Protein AF-W0GUJ5-F1 (afdb_monomer_lite)

Structure (mmCIF, N/CA/C/O backbone):
data_AF-W0GUJ5-F1
#
_entry.id   AF-W0GUJ5-F1
#
loop_
_atom_site.group_PDB
_atom_site.id
_atom_site.type_symbol
_atom_site.label_atom_id
_atom_site.label_alt_id
_atom_site.label_comp_id
_atom_site.label_asym_id
_atom_site.label_entity_id
_atom_site.label_seq_id
_atom_site.pdbx_PDB_ins_code
_atom_site.Cartn_x
_atom_site.Cartn_y
_atom_site.Cartn_z
_atom_site.occupancy
_atom_site.B_iso_or_equiv
_atom_site.auth_seq_id
_atom_site.auth_comp_id
_atom_site.auth_asym_id
_atom_site.auth_atom_id
_atom_site.pdbx_PDB_model_num
ATOM 1 N N . MET A 1 1 ? 16.726 22.205 -25.125 1.00 58.41 1 MET A N 1
ATOM 2 C CA . MET A 1 1 ? 15.679 21.428 -24.420 1.00 58.41 1 MET A CA 1
ATOM 3 C C . MET A 1 1 ? 15.627 19.954 -24.867 1.00 58.41 1 MET A C 1
ATOM 5 O O . MET A 1 1 ? 14.559 19.373 -24.847 1.00 58.41 1 MET A O 1
ATOM 9 N N . GLY A 1 2 ? 16.746 19.322 -25.270 1.00 68.81 2 GLY A N 1
ATOM 10 C CA . GLY A 1 2 ? 16.693 18.019 -25.968 1.00 68.81 2 GLY A CA 1
ATOM 11 C C . GLY A 1 2 ? 17.138 16.788 -25.172 1.00 68.81 2 GLY A C 1
ATOM 12 O O . GLY A 1 2 ? 16.522 15.745 -25.309 1.00 68.81 2 GLY A O 1
ATOM 13 N N . LYS A 1 3 ? 18.183 16.897 -24.342 1.00 72.19 3 LYS A N 1
ATOM 14 C CA . LYS A 1 3 ? 18.785 15.728 -23.678 1.00 72.19 3 LYS A CA 1
ATOM 15 C C . LYS A 1 3 ? 18.295 15.538 -22.239 1.00 72.19 3 LYS A C 1
ATOM 17 O O . LYS A 1 3 ? 17.696 14.525 -21.942 1.00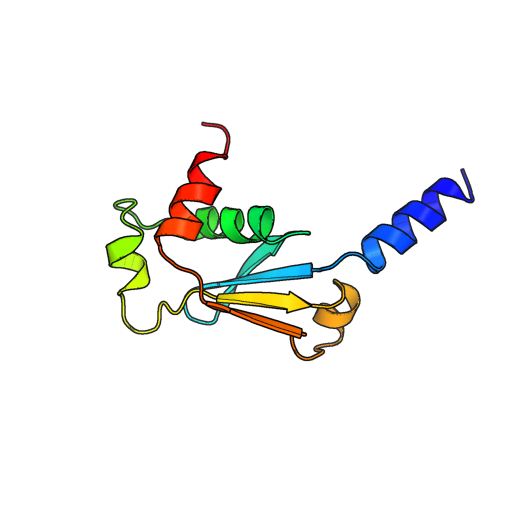 72.19 3 LYS A O 1
ATOM 22 N N . LEU A 1 4 ? 18.392 16.579 -21.407 1.00 69.88 4 LEU A N 1
ATOM 23 C CA . LEU A 1 4 ? 17.904 16.556 -20.015 1.00 69.88 4 LEU A CA 1
ATOM 24 C C . LEU A 1 4 ? 16.416 16.183 -19.885 1.00 69.88 4 LEU A C 1
ATOM 26 O O . LEU A 1 4 ? 16.039 15.497 -18.950 1.00 69.88 4 LEU A O 1
ATOM 30 N N . HIS A 1 5 ? 15.574 16.613 -20.829 1.00 72.94 5 HIS A N 1
ATOM 31 C CA . HIS A 1 5 ? 14.149 16.267 -20.823 1.00 72.94 5 HIS A CA 1
ATOM 32 C C . HIS A 1 5 ? 13.897 14.813 -21.253 1.00 72.94 5 HIS A C 1
ATOM 34 O O . HIS A 1 5 ? 12.939 14.202 -20.797 1.00 72.94 5 HIS A O 1
ATOM 40 N N . GLN A 1 6 ? 14.724 14.255 -22.144 1.00 68.69 6 GLN A N 1
ATOM 41 C CA . GLN A 1 6 ? 14.625 12.842 -22.522 1.00 68.69 6 GLN A CA 1
ATOM 42 C C . GLN A 1 6 ? 15.167 11.943 -21.416 1.00 68.69 6 GLN A C 1
ATOM 44 O O . GLN A 1 6 ? 14.535 10.943 -21.110 1.00 68.69 6 GLN A O 1
ATOM 49 N N . ASP A 1 7 ? 16.277 12.334 -20.791 1.00 72.12 7 ASP A N 1
ATOM 50 C CA . ASP A 1 7 ? 16.888 11.596 -19.687 1.00 72.12 7 ASP A CA 1
ATOM 51 C C . ASP A 1 7 ? 15.931 11.541 -18.481 1.00 72.12 7 ASP A C 1
ATOM 53 O O . ASP A 1 7 ? 15.658 10.455 -17.985 1.00 72.12 7 ASP A O 1
ATOM 57 N N . LEU A 1 8 ? 15.308 12.667 -18.098 1.00 68.50 8 LEU A N 1
ATOM 58 C CA . LEU A 1 8 ? 14.303 12.702 -17.023 1.00 68.50 8 LEU A CA 1
ATOM 59 C C . LEU A 1 8 ? 13.055 11.865 -17.356 1.00 68.50 8 LEU A C 1
ATOM 61 O O . LEU A 1 8 ? 12.488 11.208 -16.493 1.00 68.50 8 LEU A O 1
ATOM 65 N N . PHE A 1 9 ? 12.624 11.871 -18.619 1.00 65.75 9 PHE A N 1
ATOM 66 C CA . PHE A 1 9 ? 11.482 11.071 -19.067 1.00 65.75 9 PHE A CA 1
ATOM 67 C C . PHE A 1 9 ? 11.790 9.565 -19.092 1.00 65.75 9 PHE A C 1
ATOM 69 O O . PHE A 1 9 ? 10.926 8.754 -18.772 1.00 65.75 9 PHE A O 1
ATOM 76 N N . LEU A 1 10 ? 13.018 9.184 -19.457 1.00 65.94 10 LEU A N 1
ATOM 77 C CA . LEU A 1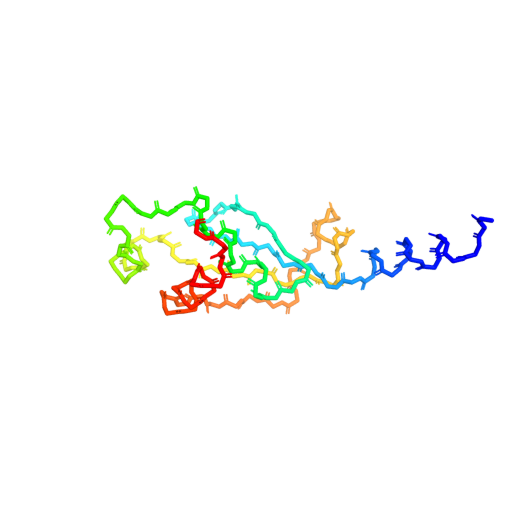 10 ? 13.503 7.804 -19.381 1.00 65.94 10 LEU A CA 1
ATOM 78 C C . LEU A 1 10 ? 13.646 7.342 -17.930 1.00 65.94 10 LEU A C 1
ATOM 80 O O . LEU A 1 10 ? 13.294 6.208 -17.631 1.00 65.94 10 LEU A O 1
ATOM 84 N N . GLU A 1 11 ? 14.114 8.213 -17.040 1.00 62.94 11 GLU A N 1
ATOM 85 C CA . GLU A 1 11 ? 14.247 7.924 -15.611 1.00 62.94 11 GLU A CA 1
ATOM 86 C C . GLU A 1 11 ? 12.878 7.701 -14.953 1.00 62.94 11 GLU A C 1
ATOM 88 O O . GLU A 1 11 ? 12.706 6.706 -14.261 1.00 62.94 11 GLU A O 1
ATOM 93 N N . LEU A 1 12 ? 11.866 8.513 -15.284 1.00 64.56 12 LEU A N 1
ATOM 94 C CA . LEU A 1 12 ? 10.478 8.299 -14.840 1.00 64.56 12 LEU A CA 1
ATOM 95 C C . LEU A 1 12 ? 9.833 7.024 -15.415 1.00 64.56 12 LEU A C 1
ATOM 97 O O . LEU A 1 12 ? 8.955 6.441 -14.791 1.00 64.56 12 LEU A O 1
ATOM 101 N N . LYS A 1 13 ? 10.242 6.571 -16.607 1.00 64.81 13 LYS A N 1
ATOM 102 C CA . LYS A 1 13 ? 9.777 5.289 -17.176 1.00 64.81 13 LYS A CA 1
ATOM 103 C C . LYS A 1 13 ? 10.475 4.067 -16.581 1.00 64.81 13 LYS A C 1
ATOM 105 O O . LYS A 1 13 ? 10.001 2.950 -16.768 1.00 64.81 13 LYS A O 1
ATOM 110 N N . MET A 1 14 ? 11.611 4.270 -15.924 1.00 72.69 14 MET A N 1
ATOM 111 C CA . MET A 1 14 ? 12.468 3.218 -15.375 1.00 72.69 14 MET A CA 1
ATOM 112 C C . MET A 1 14 ? 12.464 3.195 -13.841 1.00 72.69 14 MET A C 1
ATOM 114 O O . MET A 1 14 ? 13.091 2.310 -13.262 1.00 72.69 14 MET A O 1
ATOM 118 N N . SER A 1 15 ? 11.814 4.162 -13.188 1.00 82.06 15 SER A N 1
ATOM 119 C CA . SER A 1 15 ? 11.626 4.166 -11.740 1.00 82.06 15 SER A CA 1
ATOM 120 C C . SER A 1 15 ? 10.657 3.064 -11.339 1.00 82.06 15 SER A C 1
ATOM 122 O O . SER A 1 15 ? 9.727 2.754 -12.086 1.00 82.06 15 SER A O 1
ATOM 124 N N . GLU A 1 16 ? 10.875 2.495 -10.155 1.00 94.12 16 GLU A N 1
ATOM 125 C CA . GLU A 1 16 ? 9.958 1.521 -9.568 1.00 94.12 16 GLU A CA 1
ATOM 126 C C . GLU A 1 16 ? 8.543 2.110 -9.456 1.00 94.12 16 GLU A C 1
ATOM 128 O O . GLU A 1 16 ? 8.356 3.327 -9.395 1.00 94.12 16 GLU A O 1
ATOM 133 N N . PHE A 1 17 ? 7.547 1.230 -9.477 1.00 97.00 17 PHE A N 1
ATOM 134 C CA . PHE A 1 17 ? 6.140 1.601 -9.361 1.00 97.00 17 PHE A CA 1
ATOM 135 C C . PHE A 1 17 ? 5.474 0.728 -8.305 1.00 97.00 17 PHE A C 1
ATOM 137 O O . PHE A 1 17 ? 5.715 -0.481 -8.266 1.00 97.00 17 PHE A O 1
ATOM 144 N N . PHE A 1 18 ? 4.660 1.335 -7.453 1.00 98.44 18 PHE A N 1
ATOM 145 C CA . PHE A 1 18 ? 4.024 0.677 -6.322 1.00 98.44 18 PHE A CA 1
ATOM 146 C C . PHE A 1 18 ? 2.519 0.929 -6.380 1.00 98.44 18 PHE A C 1
ATOM 148 O O . PHE A 1 18 ? 2.086 2.066 -6.248 1.00 98.44 18 PHE A O 1
ATOM 155 N N . GLU A 1 19 ? 1.729 -0.128 -6.555 1.00 98.50 19 GLU A N 1
ATOM 156 C CA . GLU A 1 19 ? 0.264 -0.061 -6.524 1.00 98.50 19 GLU A CA 1
ATOM 157 C C . GLU A 1 19 ? -0.233 -0.425 -5.121 1.00 98.50 19 GLU A C 1
ATOM 159 O O . GLU A 1 19 ? 0.148 -1.467 -4.576 1.00 98.50 19 GLU A O 1
ATOM 164 N N . ALA A 1 20 ? -1.099 0.404 -4.543 1.00 98.62 20 ALA A N 1
ATOM 165 C CA . ALA A 1 20 ? -1.775 0.127 -3.286 1.00 98.62 20 ALA A CA 1
ATOM 166 C C . ALA A 1 20 ? -3.118 -0.562 -3.524 1.00 98.62 20 ALA A C 1
ATOM 168 O O . ALA A 1 20 ? -3.979 -0.046 -4.233 1.00 98.62 20 ALA A O 1
ATOM 169 N N . ILE A 1 21 ? -3.312 -1.713 -2.882 1.00 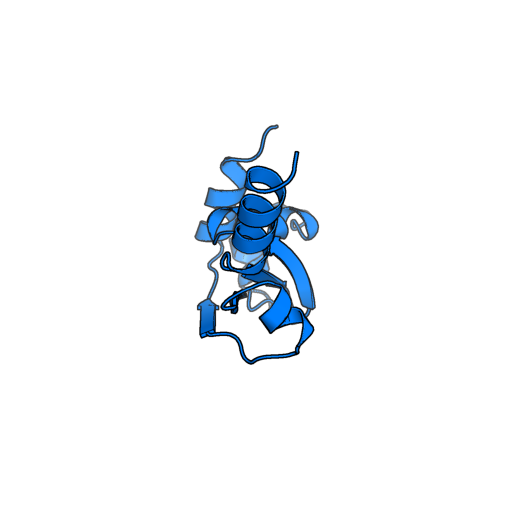98.50 21 ILE A N 1
ATOM 170 C CA . ILE A 1 21 ? -4.501 -2.548 -3.031 1.00 98.50 21 ILE A CA 1
ATOM 171 C C . ILE A 1 21 ? -5.249 -2.644 -1.696 1.00 98.50 21 ILE A C 1
ATOM 173 O O . ILE A 1 21 ? -4.666 -2.995 -0.671 1.00 98.50 21 ILE A O 1
ATOM 177 N N . TRP A 1 22 ? -6.560 -2.409 -1.719 1.00 97.56 22 TRP A N 1
ATOM 178 C CA . TRP A 1 22 ? -7.478 -2.539 -0.583 1.00 97.56 22 TRP A CA 1
ATOM 179 C C . TRP A 1 22 ? -8.696 -3.362 -1.007 1.00 97.56 22 TRP A C 1
ATOM 181 O O . TRP A 1 22 ? -9.298 -3.080 -2.039 1.00 97.56 22 TRP A O 1
ATOM 191 N N . HIS A 1 23 ? -9.061 -4.401 -0.250 1.00 95.94 23 HIS A N 1
ATOM 192 C CA . HIS A 1 23 ? -10.130 -5.342 -0.633 1.00 95.94 23 HIS A CA 1
ATOM 193 C C . HIS A 1 23 ? -9.993 -5.928 -2.053 1.00 95.94 23 HIS A C 1
ATOM 195 O O . HIS A 1 23 ? -10.981 -6.222 -2.727 1.00 95.94 23 HIS A O 1
ATOM 201 N N . GLY A 1 24 ? -8.753 -6.118 -2.512 1.00 96.00 24 GLY A N 1
ATOM 202 C CA . GLY A 1 24 ? -8.458 -6.636 -3.849 1.00 96.00 24 GLY A CA 1
ATOM 203 C C . GLY A 1 24 ? -8.619 -5.622 -4.988 1.00 96.00 24 GLY A C 1
ATOM 204 O O . GLY A 1 24 ? -8.469 -6.011 -6.144 1.00 96.00 24 GLY A O 1
ATOM 205 N N . GLU A 1 25 ? -8.887 -4.349 -4.687 1.00 96.50 25 GLU A N 1
ATOM 206 C CA . GLU A 1 25 ? -8.988 -3.266 -5.669 1.00 96.50 25 GLU A CA 1
ATOM 207 C C . GLU A 1 25 ? -7.852 -2.250 -5.498 1.00 96.50 25 GLU A C 1
ATOM 209 O O . GLU A 1 25 ? -7.436 -1.954 -4.379 1.00 96.50 25 GLU A O 1
ATOM 214 N N . GLY A 1 26 ? -7.360 -1.706 -6.614 1.00 97.12 26 GLY A N 1
ATOM 215 C CA . GLY A 1 26 ? -6.386 -0.613 -6.609 1.00 97.12 26 GLY A CA 1
ATOM 216 C C . GLY A 1 26 ? -6.996 0.685 -6.090 1.00 97.12 26 GLY A C 1
ATOM 217 O O . GLY A 1 26 ? -8.043 1.118 -6.577 1.00 97.12 26 GLY A O 1
ATOM 218 N N . VAL A 1 27 ? -6.356 1.298 -5.093 1.00 97.75 27 VAL A N 1
ATOM 219 C CA . VAL A 1 27 ? -6.812 2.549 -4.455 1.00 97.75 27 VAL A CA 1
ATOM 220 C C . VAL A 1 27 ? -5.904 3.743 -4.735 1.00 97.75 27 VAL A C 1
ATOM 222 O O . VAL A 1 27 ? -6.265 4.876 -4.413 1.00 97.75 27 VAL A O 1
ATOM 225 N N . GLY A 1 28 ? -4.753 3.504 -5.358 1.00 97.69 28 GLY A N 1
ATOM 226 C CA . GLY A 1 28 ? -3.794 4.517 -5.778 1.00 97.69 28 GLY A CA 1
ATOM 227 C C . GLY A 1 28 ? -2.380 3.952 -5.839 1.00 97.69 28 GLY A C 1
ATOM 228 O O . GLY A 1 28 ? -2.164 2.770 -5.581 1.00 97.69 28 GLY A O 1
ATOM 229 N N . ASP A 1 29 ? -1.423 4.811 -6.163 1.00 97.25 29 ASP A N 1
ATOM 230 C CA . ASP A 1 29 ? -0.053 4.413 -6.468 1.00 97.25 29 ASP A CA 1
ATOM 231 C C . ASP A 1 29 ? 0.999 5.346 -5.853 1.00 97.25 29 ASP A C 1
ATOM 233 O O . ASP A 1 29 ? 0.677 6.386 -5.275 1.00 97.25 29 ASP A O 1
ATOM 237 N N . GLY A 1 30 ? 2.265 4.946 -5.970 1.00 96.38 30 GLY A N 1
ATOM 238 C CA . GLY A 1 30 ? 3.422 5.756 -5.611 1.00 96.38 30 GLY A CA 1
ATOM 239 C C . GLY A 1 30 ? 4.694 5.343 -6.352 1.00 96.38 30 GLY A C 1
ATOM 240 O O . GLY A 1 30 ? 4.832 4.213 -6.833 1.00 96.38 30 GLY A O 1
ATOM 241 N N . GLY A 1 31 ? 5.650 6.270 -6.430 1.00 94.94 31 GLY A N 1
ATOM 242 C CA . GLY A 1 31 ? 7.003 6.015 -6.935 1.00 94.94 31 GLY A CA 1
ATOM 243 C C . GLY A 1 31 ? 7.906 5.301 -5.924 1.00 94.94 31 GLY A C 1
ATOM 244 O O . GLY A 1 31 ? 8.963 4.785 -6.289 1.00 94.94 31 GLY A O 1
ATOM 245 N N . ASP A 1 32 ? 7.486 5.244 -4.660 1.00 96.00 32 ASP A N 1
ATOM 246 C CA . ASP A 1 32 ? 8.102 4.459 -3.598 1.00 96.00 32 ASP A CA 1
ATOM 247 C C . ASP A 1 32 ? 7.049 3.895 -2.624 1.00 96.00 32 ASP A C 1
ATOM 249 O O . ASP A 1 32 ? 5.847 4.147 -2.742 1.00 96.00 32 ASP A O 1
ATOM 253 N N . LEU A 1 33 ? 7.509 3.091 -1.661 1.00 97.69 33 LEU A N 1
ATOM 254 C CA . LEU A 1 33 ? 6.638 2.454 -0.674 1.00 97.69 33 LEU A CA 1
ATOM 255 C C . LEU A 1 33 ? 5.931 3.467 0.244 1.00 97.69 33 LEU A C 1
ATOM 257 O O . LEU A 1 33 ? 4.801 3.212 0.649 1.00 97.69 33 LEU A O 1
ATOM 261 N N . GLU A 1 34 ? 6.581 4.575 0.610 1.00 97.94 34 GLU A N 1
ATOM 262 C CA . GLU A 1 34 ? 5.991 5.574 1.509 1.00 97.94 34 GLU A CA 1
ATOM 263 C C . GLU A 1 34 ? 4.845 6.308 0.808 1.00 97.94 34 GLU A C 1
ATOM 265 O O . GLU A 1 34 ? 3.755 6.414 1.373 1.00 97.94 34 GLU A O 1
ATOM 270 N N . GLU A 1 35 ? 5.059 6.736 -0.438 1.00 97.19 35 GLU A N 1
ATOM 271 C CA . GLU A 1 35 ? 4.030 7.381 -1.256 1.00 97.19 35 GLU A CA 1
ATOM 272 C C . GLU A 1 35 ? 2.847 6.434 -1.518 1.00 97.19 35 GLU A C 1
ATOM 274 O O . GLU A 1 35 ? 1.694 6.808 -1.299 1.00 97.19 35 GLU A O 1
ATOM 279 N N . ALA A 1 36 ? 3.107 5.169 -1.864 1.00 98.38 36 ALA A N 1
ATOM 280 C CA . ALA A 1 36 ? 2.038 4.192 -2.071 1.00 98.38 36 ALA A CA 1
ATOM 281 C C . ALA A 1 36 ? 1.239 3.905 -0.785 1.00 98.38 36 ALA A C 1
ATOM 283 O O . ALA A 1 36 ? 0.019 3.749 -0.827 1.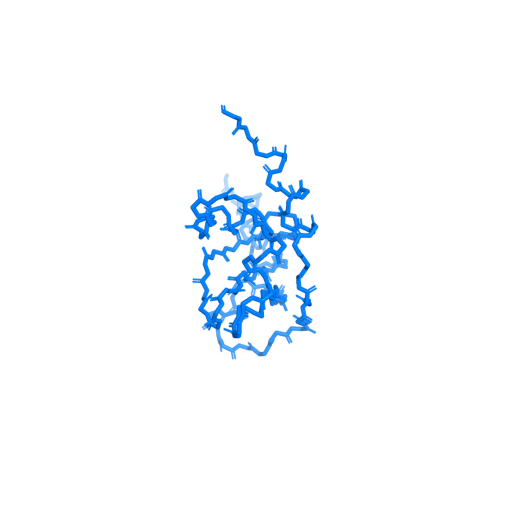00 98.38 36 ALA A O 1
ATOM 284 N N . LEU A 1 37 ? 1.882 3.885 0.389 1.00 98.62 37 LEU A N 1
ATOM 285 C CA . LEU A 1 37 ? 1.173 3.750 1.668 1.00 98.62 37 LEU A CA 1
ATOM 286 C C . LEU A 1 37 ? 0.272 4.957 1.971 1.00 98.62 37 LEU A C 1
ATOM 288 O O . LEU A 1 37 ? -0.758 4.807 2.631 1.00 98.62 37 LEU A O 1
ATOM 292 N N . GLN A 1 38 ? 0.612 6.149 1.482 1.00 98.19 38 GLN A N 1
ATOM 293 C CA . GLN A 1 38 ? -0.235 7.331 1.646 1.00 98.19 38 GLN A CA 1
ATOM 294 C C . GLN A 1 38 ? -1.521 7.251 0.808 1.00 98.19 38 GLN A C 1
ATOM 296 O O . GLN A 1 38 ? -2.525 7.854 1.196 1.00 98.19 38 GLN A O 1
ATOM 301 N N . ALA A 1 39 ? -1.548 6.457 -0.270 1.00 98.19 39 ALA A N 1
ATOM 302 C CA . ALA A 1 39 ? -2.735 6.268 -1.108 1.00 98.19 39 ALA A CA 1
ATOM 303 C C . ALA A 1 39 ? -3.939 5.685 -0.342 1.00 98.19 39 ALA A C 1
ATOM 305 O O . ALA A 1 39 ? -5.088 5.993 -0.667 1.00 98.19 39 ALA A O 1
ATOM 306 N N . TYR A 1 40 ? -3.709 4.943 0.750 1.00 97.75 40 TYR A N 1
ATOM 307 C CA . TYR A 1 40 ? -4.783 4.449 1.623 1.00 97.75 40 TYR A CA 1
ATOM 308 C C . TYR A 1 40 ? -5.641 5.569 2.236 1.00 97.75 40 TYR A C 1
ATOM 310 O O . TYR A 1 40 ? -6.760 5.307 2.680 1.00 97.75 40 TYR A O 1
ATOM 318 N N . VAL A 1 41 ? -5.198 6.835 2.209 1.00 96.00 41 VAL A N 1
ATOM 319 C CA . VAL A 1 41 ? -6.036 7.985 2.593 1.00 96.00 41 VAL A CA 1
ATOM 320 C C . VAL A 1 41 ? -7.356 8.036 1.813 1.00 96.00 41 VAL A C 1
ATOM 322 O O . VAL A 1 41 ? -8.364 8.487 2.357 1.00 96.00 41 VAL A O 1
ATOM 325 N N . ALA A 1 42 ? -7.372 7.539 0.570 1.00 95.62 42 ALA A N 1
ATOM 326 C CA . ALA A 1 42 ? -8.551 7.509 -0.293 1.00 95.62 42 ALA A CA 1
ATOM 327 C C . ALA A 1 42 ? -9.674 6.613 0.254 1.00 95.62 42 ALA A C 1
ATOM 329 O O . ALA A 1 42 ? -10.849 6.865 -0.008 1.00 95.62 42 ALA A O 1
ATOM 330 N N . VAL A 1 43 ? -9.314 5.600 1.045 1.00 94.44 43 VAL A N 1
ATOM 331 C CA . VAL A 1 43 ? -10.231 4.618 1.643 1.00 94.44 43 VAL A CA 1
ATOM 332 C C . VAL A 1 43 ? -10.232 4.688 3.167 1.00 94.44 43 VAL A C 1
ATOM 334 O O . VAL A 1 43 ? -10.559 3.714 3.843 1.00 94.44 43 VAL A O 1
ATOM 337 N N . LYS A 1 44 ? -9.859 5.848 3.720 1.00 89.94 44 LYS A N 1
ATOM 338 C CA . LYS A 1 44 ? -9.797 6.067 5.163 1.00 89.94 44 LYS A CA 1
ATOM 339 C C . LYS A 1 44 ? -11.104 5.613 5.844 1.00 89.94 44 LYS A C 1
ATOM 341 O O . LYS A 1 44 ? -12.170 6.106 5.468 1.00 89.94 44 LYS A O 1
ATOM 346 N N . PRO A 1 45 ? -11.037 4.738 6.866 1.00 89.50 45 PRO A N 1
ATOM 347 C CA . PRO A 1 45 ? -12.223 4.282 7.582 1.00 89.50 45 PRO A CA 1
ATOM 348 C C . PRO A 1 45 ? -12.905 5.444 8.313 1.00 89.50 45 PRO A C 1
ATOM 350 O O . PRO A 1 45 ? -12.238 6.381 8.759 1.00 89.50 45 PRO A O 1
ATOM 353 N N . GLU A 1 46 ? -14.231 5.369 8.472 1.00 83.38 46 GLU A N 1
ATOM 354 C CA . GLU A 1 46 ? -15.039 6.443 9.075 1.00 83.38 46 GLU A CA 1
ATOM 355 C C . GLU A 1 46 ? -14.561 6.821 10.486 1.00 83.38 46 GLU A C 1
ATOM 357 O O . GLU A 1 46 ? -14.451 8.005 10.809 1.00 83.38 46 GLU A O 1
ATOM 362 N N . GLU A 1 47 ? -14.206 5.826 11.304 1.00 83.56 47 GLU A N 1
ATOM 363 C CA . GLU A 1 47 ? -13.690 6.033 12.665 1.00 83.56 47 GLU A CA 1
ATOM 364 C C . GLU A 1 47 ? -12.174 6.295 12.706 1.00 83.56 47 GLU A C 1
ATOM 366 O O . GLU A 1 47 ? -11.621 6.631 13.752 1.00 83.56 47 GLU A O 1
ATOM 371 N N . GLY A 1 48 ? -11.480 6.175 11.569 1.00 85.62 48 GLY A N 1
ATOM 372 C CA . GLY A 1 48 ? -10.025 6.313 11.485 1.00 85.62 48 GLY A CA 1
ATOM 373 C C . GLY A 1 48 ? -9.233 5.170 12.134 1.00 85.62 48 GLY A C 1
ATOM 374 O O . GLY A 1 48 ? -8.008 5.269 12.201 1.00 85.62 48 GLY A O 1
ATOM 375 N N . ASP A 1 49 ? -9.894 4.103 12.594 1.00 93.75 49 ASP A N 1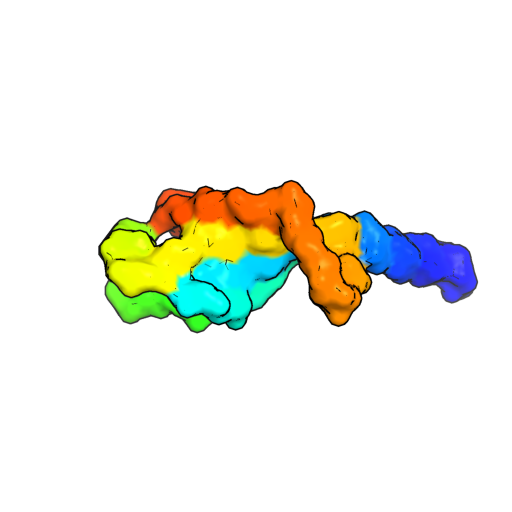
ATOM 376 C CA . ASP A 1 49 ? -9.246 2.935 13.192 1.00 93.75 49 ASP A CA 1
ATOM 377 C C . ASP A 1 49 ? -8.764 1.958 12.109 1.00 93.75 49 ASP A C 1
ATOM 379 O O . ASP A 1 49 ? -9.497 1.103 11.606 1.00 93.75 49 ASP A O 1
ATOM 383 N N . TRP A 1 50 ? -7.489 2.087 11.743 1.00 95.38 50 TRP A N 1
ATOM 384 C CA . TRP A 1 50 ? -6.849 1.182 10.792 1.00 95.38 50 TRP A CA 1
ATOM 385 C C . TRP A 1 50 ? -6.627 -0.226 11.343 1.00 95.38 50 TRP A C 1
ATOM 387 O O . TRP A 1 50 ? -6.494 -1.156 10.550 1.00 95.38 50 TRP A O 1
ATOM 397 N N . VAL A 1 51 ? -6.567 -0.412 12.667 1.00 96.06 51 VAL A N 1
ATOM 398 C CA . VAL A 1 51 ? -6.416 -1.744 13.271 1.00 96.06 51 VAL A CA 1
ATOM 399 C C . VAL A 1 51 ? -7.685 -2.549 13.037 1.00 96.06 51 VAL A C 1
ATOM 401 O O . VAL A 1 51 ? -7.599 -3.680 12.563 1.00 96.06 51 VAL A O 1
ATOM 404 N N . GLU A 1 52 ? -8.847 -1.958 13.314 1.00 95.38 52 GLU A N 1
ATOM 405 C CA . GLU A 1 52 ? -10.136 -2.589 13.037 1.00 95.38 52 GLU A CA 1
ATOM 406 C C . GLU A 1 52 ? -10.356 -2.777 11.533 1.00 95.38 52 GLU A C 1
ATOM 408 O O . GLU A 1 52 ? -10.686 -3.882 11.099 1.00 95.38 52 GLU A O 1
ATOM 413 N N . ALA A 1 53 ? -10.091 -1.745 10.723 1.00 95.12 53 ALA A N 1
ATOM 414 C CA . ALA A 1 53 ? -10.281 -1.820 9.276 1.00 95.12 53 ALA A CA 1
ATOM 415 C C . ALA A 1 53 ? -9.446 -2.939 8.630 1.00 95.12 53 ALA A C 1
ATOM 417 O O . ALA A 1 53 ? -9.969 -3.707 7.829 1.00 95.12 53 ALA A O 1
ATOM 418 N N . CYS A 1 54 ? -8.167 -3.084 9.001 1.00 95.75 54 CYS A N 1
ATOM 419 C CA . CYS A 1 54 ? -7.308 -4.142 8.455 1.00 95.75 54 CYS A CA 1
ATOM 420 C C . CYS A 1 54 ? -7.660 -5.544 8.981 1.00 95.75 54 CYS A C 1
ATOM 422 O O . CYS A 1 54 ? -7.253 -6.533 8.379 1.00 95.75 54 CYS A O 1
ATOM 424 N N . ALA A 1 55 ? -8.373 -5.649 10.107 1.00 94.75 55 ALA A N 1
ATOM 425 C CA . ALA A 1 55 ? -8.831 -6.926 10.650 1.00 94.75 55 ALA A CA 1
ATOM 426 C C . ALA A 1 55 ? -10.126 -7.430 9.988 1.00 94.75 55 ALA A C 1
ATOM 428 O O . ALA A 1 55 ? -10.518 -8.578 10.219 1.00 94.75 55 ALA A O 1
ATOM 429 N N . ALA A 1 56 ? -10.798 -6.594 9.190 1.00 94.00 56 ALA A N 1
ATOM 430 C CA . ALA A 1 56 ? -11.995 -6.984 8.462 1.00 94.00 56 ALA A CA 1
ATOM 431 C C . ALA A 1 56 ? -11.686 -8.084 7.433 1.00 94.00 56 ALA A C 1
ATOM 433 O O . ALA A 1 56 ? -10.647 -8.083 6.770 1.00 94.00 56 ALA A O 1
ATOM 434 N N . GLU A 1 57 ? -12.611 -9.035 7.289 1.00 93.69 57 GLU A N 1
ATOM 435 C CA . GLU A 1 57 ? -12.462 -10.136 6.340 1.00 93.69 57 GLU A CA 1
ATOM 436 C C . GLU A 1 57 ? -12.303 -9.600 4.910 1.00 93.69 57 GLU A C 1
ATOM 438 O O . GLU A 1 57 ? -13.129 -8.827 4.420 1.00 93.69 57 GLU A O 1
ATOM 443 N N . GLY A 1 58 ? -11.222 -10.020 4.249 1.00 92.31 58 GLY A N 1
ATOM 444 C CA . GLY A 1 58 ? -10.903 -9.624 2.884 1.00 92.31 58 GLY A CA 1
ATOM 445 C C . GLY A 1 58 ? -10.342 -8.212 2.733 1.00 92.31 58 GLY A C 1
ATOM 446 O O . GLY A 1 58 ? -10.201 -7.788 1.595 1.00 92.31 58 GLY A O 1
ATOM 447 N N . ALA A 1 59 ? -10.027 -7.484 3.815 1.00 93.44 59 ALA A N 1
ATOM 448 C CA . ALA A 1 59 ? -9.342 -6.193 3.708 1.00 93.44 59 ALA A CA 1
ATOM 449 C C . ALA A 1 59 ? -7.956 -6.343 3.064 1.00 93.44 59 ALA A C 1
ATOM 451 O O . ALA A 1 59 ? -7.632 -5.585 2.150 1.00 93.44 59 ALA A O 1
ATOM 452 N N . ASP A 1 60 ? -7.190 -7.339 3.535 1.00 95.50 60 ASP A N 1
ATOM 453 C CA . ASP A 1 60 ? -5.896 -7.812 3.017 1.00 95.50 60 ASP A CA 1
ATOM 454 C C . ASP A 1 60 ? -5.064 -6.729 2.296 1.00 95.50 60 ASP A C 1
ATOM 456 O O . ASP A 1 60 ? -4.723 -6.896 1.119 1.00 95.50 60 ASP A O 1
ATOM 460 N N . PRO A 1 61 ? -4.743 -5.605 2.973 1.00 97.88 61 PRO A N 1
ATOM 461 C CA . PRO A 1 61 ? -4.019 -4.511 2.348 1.00 97.88 61 PRO A CA 1
ATOM 462 C C . PRO A 1 61 ? -2.646 -4.991 1.882 1.00 97.88 61 PRO A C 1
ATOM 464 O O . PRO A 1 61 ? -1.888 -5.636 2.621 1.00 97.88 61 PRO A O 1
ATOM 467 N N . VAL A 1 62 ? -2.307 -4.666 0.642 1.00 98.62 62 VAL A N 1
ATOM 468 C CA . VAL A 1 62 ? -1.053 -5.089 0.021 1.00 98.62 62 VAL A CA 1
ATOM 469 C C . VAL A 1 62 ? -0.531 -3.987 -0.888 1.00 98.62 62 VAL A C 1
ATOM 471 O O . VAL A 1 62 ? -1.303 -3.289 -1.540 1.00 98.62 62 VAL A O 1
ATOM 474 N N . ILE A 1 63 ? 0.789 -3.814 -0.912 1.00 98.75 63 ILE A N 1
ATOM 475 C CA . ILE A 1 63 ? 1.458 -3.045 -1.961 1.00 98.75 63 ILE A CA 1
ATOM 476 C C . ILE A 1 63 ? 2.070 -4.025 -2.954 1.00 98.75 63 ILE A C 1
ATOM 478 O O . ILE A 1 63 ? 2.795 -4.944 -2.563 1.00 98.75 63 ILE A O 1
ATOM 482 N N . GLU A 1 64 ? 1.813 -3.820 -4.237 1.00 98.69 64 GLU A N 1
ATOM 483 C CA . GLU A 1 64 ? 2.457 -4.561 -5.315 1.00 98.69 64 GLU A CA 1
ATOM 484 C C . GLU A 1 64 ? 3.551 -3.708 -5.951 1.00 98.69 64 GLU A C 1
ATOM 486 O O . GLU A 1 64 ? 3.291 -2.609 -6.436 1.00 98.69 64 GLU A O 1
ATOM 491 N N . ARG A 1 65 ? 4.791 -4.209 -5.937 1.00 98.38 65 ARG A N 1
ATOM 492 C CA . ARG A 1 65 ? 5.952 -3.515 -6.504 1.00 98.38 65 ARG A CA 1
ATOM 493 C C . ARG A 1 65 ? 6.249 -4.028 -7.903 1.00 98.38 65 ARG A C 1
ATOM 495 O O . ARG A 1 65 ? 6.494 -5.219 -8.093 1.00 98.38 65 ARG A O 1
ATOM 502 N N . PHE A 1 66 ? 6.351 -3.119 -8.857 1.00 98.00 66 PHE A N 1
ATOM 503 C CA . PHE A 1 66 ? 6.700 -3.383 -10.246 1.00 98.00 66 PHE A CA 1
ATOM 504 C C . PHE A 1 66 ? 8.049 -2.758 -10.593 1.00 98.00 66 PHE A C 1
ATOM 506 O O . PHE A 1 66 ? 8.507 -1.806 -9.960 1.00 98.00 66 PHE A O 1
ATOM 513 N N . ALA A 1 67 ? 8.690 -3.304 -11.629 1.00 95.88 67 ALA A N 1
ATOM 514 C CA . ALA A 1 67 ? 9.942 -2.757 -12.148 1.00 95.88 67 ALA A CA 1
ATOM 515 C C . ALA A 1 67 ? 9.774 -1.313 -12.645 1.00 95.88 67 ALA A C 1
ATOM 517 O O . ALA A 1 67 ? 10.707 -0.525 -12.538 1.00 95.88 67 ALA A O 1
ATOM 518 N N . SER A 1 68 ? 8.600 -1.003 -13.207 1.00 95.31 68 SER A N 1
ATOM 519 C CA . SER A 1 68 ? 8.200 0.334 -13.632 1.00 95.31 68 SER A CA 1
ATOM 520 C C . SER A 1 68 ? 6.706 0.421 -13.938 1.00 95.31 68 SER A C 1
ATOM 522 O O . SER A 1 68 ? 6.020 -0.601 -14.027 1.00 95.31 68 SER A O 1
ATOM 524 N N . PHE A 1 69 ? 6.212 1.640 -14.169 1.00 93.81 69 PHE A N 1
ATOM 525 C CA . PHE A 1 69 ? 4.828 1.872 -14.592 1.00 93.81 69 PHE A CA 1
ATOM 526 C C . PHE A 1 69 ? 4.500 1.223 -15.948 1.00 93.81 69 PHE A C 1
ATOM 528 O O . PHE A 1 69 ? 3.417 0.676 -16.127 1.00 93.81 69 PHE A O 1
ATOM 535 N N . ASP A 1 70 ? 5.447 1.211 -16.895 1.00 94.50 70 ASP A N 1
ATOM 536 C CA . ASP A 1 70 ? 5.256 0.509 -18.174 1.00 94.50 70 ASP A CA 1
ATOM 537 C C . ASP A 1 70 ? 5.061 -1.004 -17.950 1.00 94.50 70 ASP A C 1
ATOM 539 O O . ASP A 1 70 ? 4.191 -1.605 -18.574 1.00 94.50 70 ASP A O 1
ATOM 543 N N . ALA A 1 71 ? 5.810 -1.613 -17.020 1.00 95.56 71 ALA A N 1
ATOM 544 C CA . ALA A 1 71 ? 5.643 -3.029 -16.688 1.00 95.56 71 ALA A CA 1
ATOM 545 C C . ALA A 1 71 ? 4.252 -3.321 -16.096 1.00 95.56 71 ALA A C 1
ATOM 547 O O . ALA A 1 71 ? 3.639 -4.329 -16.446 1.00 95.56 71 ALA A O 1
ATOM 548 N N . TYR A 1 72 ? 3.740 -2.425 -15.247 1.00 95.12 72 TYR A N 1
ATOM 549 C CA . TYR A 1 72 ? 2.374 -2.502 -14.728 1.00 95.12 72 TYR A CA 1
ATOM 550 C C . TYR A 1 72 ? 1.327 -2.422 -15.857 1.00 95.12 72 TYR A C 1
ATOM 552 O O . TYR A 1 72 ? 0.458 -3.288 -15.950 1.00 95.12 72 TYR A O 1
ATOM 560 N N . LEU A 1 73 ? 1.443 -1.453 -16.777 1.00 95.00 73 LEU A N 1
ATOM 561 C CA . LEU A 1 73 ? 0.523 -1.312 -17.920 1.00 95.00 73 LEU A CA 1
ATOM 562 C C . LEU A 1 73 ? 0.557 -2.511 -18.879 1.00 95.00 73 LEU A C 1
ATOM 564 O O . LEU A 1 73 ? -0.468 -2.871 -19.465 1.00 95.00 73 LEU A O 1
ATOM 568 N N . ASP A 1 74 ? 1.717 -3.151 -19.013 1.00 96.31 74 ASP A N 1
ATOM 569 C CA . ASP A 1 74 ? 1.893 -4.373 -19.795 1.00 96.31 74 ASP A CA 1
ATOM 570 C C . ASP A 1 74 ? 1.349 -5.631 -19.083 1.00 96.31 74 ASP A C 1
ATOM 572 O O . ASP A 1 74 ? 1.414 -6.726 -19.643 1.00 96.31 74 ASP A O 1
ATOM 576 N N . ASN A 1 75 ? 0.741 -5.492 -17.896 1.00 95.75 75 ASN A N 1
ATOM 577 C CA . ASN A 1 75 ? 0.244 -6.585 -17.050 1.00 95.75 75 ASN A CA 1
ATOM 578 C C . ASN A 1 75 ? 1.347 -7.588 -16.671 1.00 95.75 75 ASN A C 1
ATOM 580 O O . ASN A 1 75 ? 1.103 -8.796 -16.604 1.00 95.75 75 ASN A O 1
ATOM 584 N N . ALA A 1 76 ? 2.577 -7.107 -16.470 1.00 97.38 76 ALA A N 1
ATOM 585 C CA . ALA A 1 76 ? 3.631 -7.932 -15.899 1.00 97.38 76 ALA A CA 1
ATOM 586 C C . ALA A 1 76 ? 3.262 -8.353 -14.469 1.00 97.38 76 ALA A C 1
ATOM 588 O O . ALA A 1 76 ? 2.531 -7.650 -13.774 1.00 97.38 76 ALA A O 1
ATOM 589 N N . ASP A 1 77 ? 3.806 -9.479 -14.011 1.00 97.94 77 ASP A N 1
ATOM 590 C CA . ASP A 1 77 ? 3.659 -9.875 -12.612 1.00 97.94 77 ASP A CA 1
ATOM 591 C C . ASP A 1 77 ? 4.404 -8.886 -11.691 1.00 97.94 77 ASP A C 1
ATOM 593 O O . ASP A 1 77 ? 5.491 -8.407 -12.053 1.00 97.94 77 ASP A O 1
ATOM 597 N N . PRO A 1 78 ? 3.882 -8.608 -10.482 1.00 97.69 78 PRO A N 1
ATOM 598 C CA . PRO A 1 78 ? 4.614 -7.823 -9.504 1.00 97.69 78 PRO A CA 1
ATOM 599 C C . PRO A 1 78 ? 5.901 -8.545 -9.100 1.00 97.69 78 PRO A C 1
ATOM 601 O O . PRO A 1 78 ? 5.928 -9.758 -8.877 1.00 97.69 78 PRO A O 1
ATOM 604 N N . LEU A 1 79 ? 6.982 -7.781 -8.958 1.00 98.00 79 LEU A N 1
ATOM 605 C CA . LEU A 1 79 ? 8.259 -8.275 -8.447 1.00 98.00 79 LEU A CA 1
ATOM 606 C C . LEU A 1 79 ? 8.155 -8.686 -6.977 1.00 98.00 79 LEU A C 1
ATOM 608 O O . LEU A 1 79 ? 8.885 -9.568 -6.524 1.00 98.00 79 LEU A O 1
ATOM 612 N N . GLU A 1 80 ? 7.275 -8.022 -6.228 1.00 98.19 80 GLU A N 1
ATOM 613 C CA . GLU A 1 80 ? 7.060 -8.251 -4.807 1.00 98.19 80 GLU A CA 1
ATOM 614 C C . GLU A 1 80 ? 5.632 -7.867 -4.409 1.00 98.19 80 GLU A C 1
ATOM 616 O O . GLU A 1 80 ? 5.076 -6.896 -4.920 1.00 98.19 80 GLU A O 1
ATOM 621 N N . ARG A 1 81 ? 5.055 -8.623 -3.469 1.00 98.38 81 ARG A N 1
ATOM 622 C CA . ARG A 1 81 ? 3.783 -8.303 -2.813 1.00 98.38 81 ARG A CA 1
ATOM 623 C C . ARG A 1 81 ? 4.056 -8.099 -1.329 1.00 98.38 81 ARG A C 1
ATOM 625 O O . ARG A 1 81 ? 4.402 -9.049 -0.625 1.00 98.38 81 ARG A O 1
ATOM 632 N N . ILE A 1 82 ? 3.945 -6.861 -0.873 1.00 98.44 82 ILE A N 1
ATOM 633 C CA . ILE A 1 82 ? 4.285 -6.439 0.483 1.00 98.44 82 ILE A CA 1
ATOM 634 C C . ILE A 1 82 ? 2.998 -6.416 1.297 1.00 98.44 82 ILE A C 1
ATOM 636 O O . ILE A 1 82 ? 2.137 -5.567 1.072 1.00 98.44 82 ILE A O 1
ATOM 640 N N . ALA A 1 83 ? 2.865 -7.343 2.246 1.00 98.12 83 ALA A N 1
ATOM 641 C CA . ALA A 1 83 ? 1.754 -7.320 3.191 1.00 98.12 83 ALA A CA 1
ATOM 642 C C . ALA A 1 83 ? 1.811 -6.030 4.021 1.00 98.12 83 ALA A C 1
ATOM 644 O O . ALA A 1 83 ? 2.819 -5.752 4.676 1.00 98.12 83 ALA A O 1
ATOM 645 N N . VAL A 1 84 ? 0.736 -5.249 3.985 1.00 98.25 84 VAL A N 1
ATOM 646 C CA . VAL A 1 84 ? 0.652 -3.971 4.689 1.00 98.25 84 VAL A CA 1
ATOM 647 C C . VAL A 1 84 ? 0.027 -4.191 6.057 1.00 98.25 84 VAL A C 1
ATOM 649 O O . VAL A 1 84 ? -0.919 -4.955 6.227 1.00 98.25 84 VAL A O 1
ATOM 652 N N . THR A 1 85 ? 0.564 -3.510 7.062 1.00 98.00 85 THR A N 1
ATOM 653 C CA . THR A 1 85 ? -0.023 -3.497 8.404 1.00 98.00 85 THR A CA 1
ATOM 654 C C . THR A 1 85 ? -0.742 -2.179 8.654 1.00 98.00 85 THR A C 1
ATOM 656 O O . THR A 1 85 ? -0.381 -1.144 8.091 1.00 98.00 85 THR A O 1
ATOM 659 N N . SER A 1 86 ? -1.705 -2.186 9.572 1.00 97.44 86 SER A N 1
ATOM 660 C CA . SER A 1 86 ? -2.370 -0.967 10.045 1.00 97.44 86 SER A CA 1
ATOM 661 C C . SER A 1 86 ? -1.387 0.093 10.556 1.00 97.44 86 SER A C 1
ATOM 663 O O . SER A 1 86 ? -1.613 1.288 10.362 1.00 97.44 86 SER A O 1
ATOM 665 N N . GLN A 1 87 ? -0.271 -0.331 11.164 1.00 97.94 87 GLN A N 1
ATOM 666 C CA . GLN A 1 87 ? 0.781 0.571 11.630 1.00 97.94 87 GLN A CA 1
ATOM 667 C C . GLN A 1 87 ? 1.490 1.271 10.465 1.00 97.94 87 GLN A C 1
ATOM 669 O O . GLN A 1 87 ? 1.662 2.482 10.518 1.00 97.94 87 GLN A O 1
ATOM 674 N N . MET A 1 88 ? 1.834 0.544 9.395 1.00 98.31 88 MET A N 1
ATOM 675 C CA . MET A 1 88 ? 2.468 1.135 8.207 1.00 98.31 88 MET A CA 1
ATOM 676 C C . MET A 1 88 ? 1.591 2.221 7.577 1.00 98.31 88 MET A C 1
ATOM 678 O O . MET A 1 88 ? 2.091 3.291 7.244 1.00 98.31 88 MET A O 1
ATOM 682 N N . ILE A 1 89 ? 0.283 1.963 7.463 1.00 97.75 89 ILE A N 1
ATOM 683 C CA . ILE A 1 89 ? -0.681 2.948 6.955 1.00 97.75 89 ILE A CA 1
ATOM 684 C C . ILE A 1 89 ? -0.741 4.154 7.897 1.00 97.75 89 ILE A C 1
ATOM 686 O O . ILE A 1 89 ? -0.620 5.294 7.461 1.00 97.75 89 ILE A O 1
ATOM 690 N N . SER A 1 90 ? -0.892 3.912 9.200 1.00 96.50 90 SER A N 1
ATOM 691 C CA . SER A 1 90 ? -1.019 4.989 10.189 1.00 96.50 90 SER A CA 1
ATOM 692 C C . SER A 1 90 ? 0.213 5.899 10.218 1.00 96.50 90 SER A C 1
ATOM 694 O O . SER A 1 90 ? 0.064 7.120 10.272 1.00 96.50 90 SER A O 1
ATOM 696 N N . ASP A 1 91 ? 1.410 5.317 10.135 1.00 97.31 91 ASP A N 1
ATOM 697 C CA . ASP A 1 91 ? 2.675 6.053 10.107 1.00 97.31 91 ASP A CA 1
ATOM 698 C C . ASP A 1 91 ? 2.807 6.888 8.830 1.00 97.31 91 ASP A C 1
ATOM 700 O O . ASP A 1 91 ? 3.134 8.072 8.906 1.00 97.31 91 ASP A O 1
ATOM 704 N N . ALA A 1 92 ? 2.494 6.310 7.666 1.00 97.38 92 ALA A N 1
ATOM 705 C CA . ALA A 1 92 ? 2.560 7.015 6.388 1.00 97.38 92 ALA A CA 1
ATOM 706 C C . ALA A 1 92 ? 1.568 8.187 6.325 1.00 97.38 92 ALA A C 1
ATOM 708 O O . ALA A 1 92 ? 1.922 9.289 5.906 1.00 97.38 92 ALA A O 1
ATOM 709 N N . LEU A 1 93 ? 0.335 7.988 6.801 1.00 95.94 93 LEU A N 1
ATOM 710 C CA . LEU A 1 93 ? -0.691 9.033 6.814 1.00 95.94 93 LEU A CA 1
ATOM 711 C C . LEU A 1 93 ? -0.380 10.173 7.791 1.00 95.94 93 LEU A C 1
ATOM 713 O O . LEU A 1 93 ? -0.815 11.299 7.560 1.00 95.94 93 LEU A O 1
ATOM 717 N N . ALA A 1 94 ? 0.386 9.919 8.855 1.00 95.06 94 ALA A N 1
ATOM 718 C CA . ALA A 1 94 ? 0.826 10.961 9.782 1.00 95.06 94 ALA A CA 1
ATOM 719 C C . ALA A 1 94 ? 1.816 11.960 9.151 1.00 95.06 94 ALA A C 1
ATOM 721 O O . ALA A 1 94 ? 2.030 13.038 9.709 1.00 95.06 94 ALA A O 1
ATOM 722 N N . LEU A 1 95 ? 2.410 11.621 8.000 1.00 95.44 95 LEU A N 1
ATOM 723 C CA . LEU A 1 95 ? 3.313 12.492 7.244 1.00 95.44 95 LEU A CA 1
ATOM 724 C C . LEU A 1 95 ? 2.570 13.453 6.303 1.00 95.44 95 LEU A C 1
ATOM 726 O O . LEU A 1 95 ? 3.168 14.419 5.822 1.00 95.44 95 LEU A O 1
ATOM 730 N N . LEU A 1 96 ? 1.279 13.219 6.045 1.00 92.69 96 LEU A N 1
ATOM 731 C CA . LEU A 1 96 ? 0.483 14.080 5.177 1.00 92.69 96 LEU A CA 1
ATOM 732 C C . LEU A 1 96 ? 0.189 15.436 5.847 1.00 92.69 96 LEU A C 1
ATOM 734 O O . LEU A 1 96 ? -0.018 15.507 7.063 1.00 92.69 96 LEU A O 1
ATOM 738 N N . PRO A 1 97 ? 0.146 16.537 5.072 1.00 89.25 97 PRO A N 1
ATOM 739 C CA . PRO A 1 97 ? -0.244 17.840 5.598 1.00 89.25 97 PRO A CA 1
ATOM 740 C C . PRO A 1 97 ? -1.692 17.820 6.116 1.00 89.25 97 PRO A C 1
ATOM 742 O O . PRO A 1 97 ? -2.555 17.153 5.545 1.00 89.25 97 PRO A O 1
ATOM 745 N N . SER A 1 98 ? -1.939 18.569 7.198 1.00 74.44 98 SER A N 1
ATOM 746 C CA . SER A 1 98 ? -3.253 18.707 7.858 1.00 74.44 98 SER A CA 1
ATOM 747 C C . SER A 1 98 ? -4.119 19.814 7.268 1.00 74.44 98 SER A C 1
ATOM 749 O O . SER A 1 98 ? -3.556 20.822 6.782 1.00 74.44 98 SER A O 1
#

Foldseek 3Di:
DPDVVVVVVVCQQQQKKKFKDFLNDTQDIDSDPLRNLLSCVSVQDPVNPLQVQCPDPSRQIWIFMDSGPVCVVVVHHGPDIGGDGSVSSVVSNVPDDD

pLDDT: mean 91.52, std 10.54, range [58.41, 98.75]

Radius of gyration: 15.22 Å; chains: 1; bounding b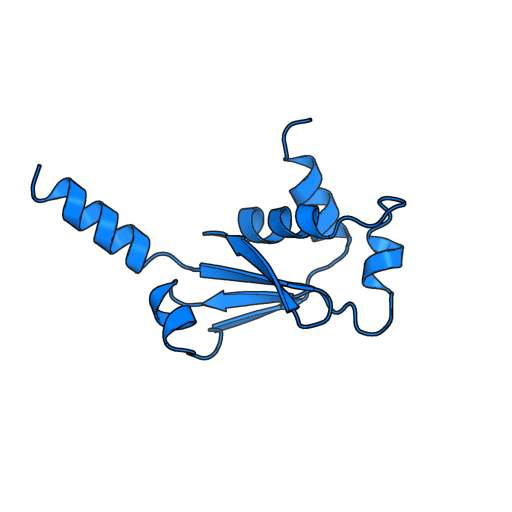ox: 34×32×39 Å

Sequence (98 aa):
MGKLHQDLFLELKMSEFFEAIWHGEGVGDGGDLEEALQAYVAVKPEEGDWVEACAAEGADPVIERFASFDAYLDNADPLERIAVTSQMISDALALLPS

Secondary structure (DSSP, 8-state):
--SHHHHHHHHHHHS-EEEEEETTEEEEEESSHHHHHHGGGGG--TT--HHHHHHSTT---EEEEES-HHHHHTTPPPSEEEEPPHHHHHHHHTTS--